Protein AF-A0A6B1F774-F1 (afdb_monomer_lite)

Foldseek 3Di:
DDDDPPDDLVNLLVVLVVLVVQLVVDDPVPSFKDQDDPPVVVVVVVVCVVVQQWPWDFDDDPNGTIIGTDGGDPNVVCSNPPDD

Structure (mmCIF, N/CA/C/O backbone):
data_AF-A0A6B1F774-F1
#
_entry.id   AF-A0A6B1F774-F1
#
loop_
_atom_site.group_PDB
_atom_site.id
_atom_site.type_symbol
_atom_site.label_atom_id
_atom_site.label_alt_id
_atom_site.label_comp_id
_atom_site.label_asym_id
_atom_site.label_entity_id
_atom_site.label_seq_id
_atom_site.pdbx_PDB_ins_code
_atom_site.Cartn_x
_atom_site.Cartn_y
_atom_site.Cartn_z
_atom_site.occupancy
_atom_site.B_iso_or_equiv
_atom_site.auth_seq_id
_atom_site.auth_comp_id
_atom_site.auth_asym_id
_atom_site.auth_atom_id
_atom_site.pdbx_PDB_model_num
ATOM 1 N N . MET A 1 1 ? -14.028 -8.023 8.758 1.00 46.47 1 MET A N 1
ATOM 2 C CA . MET A 1 1 ? -13.367 -9.250 9.255 1.00 46.47 1 MET A CA 1
ATOM 3 C C . MET A 1 1 ? -12.239 -9.533 8.273 1.00 46.47 1 MET A C 1
ATOM 5 O O . MET A 1 1 ? -12.536 -9.601 7.089 1.00 46.47 1 MET A O 1
ATOM 9 N N . PHE A 1 2 ? -10.978 -9.542 8.716 1.00 46.53 2 PHE A N 1
ATOM 10 C CA . PHE A 1 2 ? -9.817 -9.826 7.860 1.00 46.53 2 PHE A CA 1
ATOM 11 C C . PHE A 1 2 ? -9.604 -11.347 7.884 1.00 46.53 2 PHE A C 1
ATOM 13 O O . PHE A 1 2 ? -9.404 -11.904 8.961 1.00 46.53 2 PHE A O 1
ATOM 20 N N . SER A 1 3 ? -9.787 -12.027 6.751 1.00 42.97 3 SER A N 1
ATOM 21 C CA . SER A 1 3 ? -9.915 -13.498 6.686 1.00 42.97 3 SER A CA 1
ATOM 22 C C . SER A 1 3 ? -8.828 -14.172 5.846 1.00 42.97 3 SER A C 1
ATOM 24 O O . SER A 1 3 ? -8.948 -15.360 5.554 1.00 42.97 3 SER A O 1
ATOM 26 N N . ASP A 1 4 ? -7.790 -13.434 5.450 1.00 55.84 4 ASP A N 1
ATOM 27 C CA . ASP A 1 4 ? -6.756 -13.943 4.553 1.00 55.84 4 ASP A CA 1
ATOM 28 C C . ASP A 1 4 ? -5.595 -14.584 5.346 1.00 55.84 4 ASP A C 1
ATOM 30 O O . ASP A 1 4 ? -4.943 -13.891 6.129 1.00 55.84 4 ASP A O 1
ATOM 34 N N . PRO A 1 5 ? -5.319 -15.896 5.194 1.00 56.19 5 PRO A N 1
ATOM 35 C CA . PRO A 1 5 ? -4.314 -16.608 5.991 1.00 56.19 5 PRO A CA 1
ATOM 36 C C . PRO A 1 5 ? -2.861 -16.249 5.634 1.00 56.19 5 PRO A C 1
ATOM 38 O O . PRO A 1 5 ? -1.935 -16.717 6.295 1.00 56.19 5 PRO A O 1
ATOM 41 N N . PHE A 1 6 ? -2.647 -15.443 4.590 1.00 55.44 6 PHE A N 1
ATOM 42 C CA . PHE A 1 6 ? -1.322 -15.109 4.065 1.00 55.44 6 PHE A CA 1
ATOM 43 C C . PHE A 1 6 ? -0.776 -13.760 4.540 1.00 55.44 6 PHE A C 1
ATOM 45 O O . PHE A 1 6 ? 0.412 -13.493 4.347 1.00 55.44 6 PHE A O 1
ATOM 52 N N . ILE A 1 7 ? -1.599 -12.920 5.174 1.00 66.00 7 ILE A N 1
ATOM 53 C CA . ILE A 1 7 ? -1.195 -11.582 5.603 1.00 66.00 7 ILE A CA 1
ATOM 54 C C . ILE A 1 7 ? -1.651 -11.324 7.048 1.00 66.00 7 ILE A C 1
ATOM 56 O O . ILE A 1 7 ? -2.825 -11.436 7.389 1.00 66.00 7 ILE A O 1
ATOM 60 N N . ASP A 1 8 ? -0.698 -11.006 7.922 1.00 74.31 8 ASP A N 1
ATOM 61 C CA . ASP A 1 8 ? -0.972 -10.711 9.332 1.00 74.31 8 ASP A CA 1
ATOM 62 C C . ASP A 1 8 ? -1.320 -9.221 9.514 1.00 74.31 8 ASP A C 1
ATOM 64 O O . ASP A 1 8 ? -0.724 -8.353 8.864 1.00 74.31 8 ASP A O 1
ATOM 68 N N . GLU A 1 9 ? -2.257 -8.896 10.413 1.00 76.19 9 GLU A N 1
ATOM 69 C CA . GLU A 1 9 ? -2.668 -7.508 10.693 1.00 76.19 9 GLU A CA 1
ATOM 70 C C . GLU A 1 9 ? -1.472 -6.636 11.124 1.00 76.19 9 GLU A C 1
ATOM 72 O O . GLU A 1 9 ? -1.387 -5.467 10.738 1.00 76.19 9 GLU A O 1
ATOM 77 N N . GLN A 1 10 ? -0.495 -7.199 11.851 1.00 80.12 10 GLN A N 1
ATOM 78 C CA . GLN A 1 10 ? 0.722 -6.471 12.228 1.00 80.12 10 GLN A CA 1
ATOM 79 C C . GLN A 1 10 ? 1.572 -6.103 11.012 1.00 80.12 10 GLN A C 1
ATOM 81 O O . GLN A 1 10 ? 2.143 -5.010 10.964 1.00 80.12 10 GLN A O 1
ATOM 86 N N . PHE A 1 11 ? 1.651 -6.994 10.020 1.00 82.44 11 PHE A N 1
ATOM 87 C CA . PHE A 1 11 ? 2.373 -6.727 8.780 1.00 82.44 11 PHE A CA 1
ATOM 88 C C . PHE A 1 11 ? 1.680 -5.629 7.972 1.00 82.44 11 PHE A C 1
ATOM 90 O O . PHE A 1 11 ? 2.344 -4.680 7.560 1.00 82.44 11 PHE A O 1
ATOM 97 N N . ILE A 1 12 ? 0.353 -5.706 7.816 1.00 81.69 12 ILE A N 1
ATOM 98 C CA . ILE A 1 12 ? -0.437 -4.662 7.146 1.00 81.69 12 ILE A CA 1
ATOM 99 C C . ILE A 1 12 ? -0.232 -3.321 7.834 1.00 81.69 12 ILE A C 1
ATOM 101 O O . ILE A 1 12 ? 0.037 -2.324 7.172 1.00 81.69 12 ILE A O 1
ATOM 105 N N . ARG A 1 13 ? -0.310 -3.283 9.165 1.00 82.81 13 ARG A N 1
ATOM 106 C CA . ARG A 1 13 ? -0.124 -2.048 9.925 1.00 82.81 13 ARG A CA 1
ATOM 107 C C . ARG A 1 13 ? 1.275 -1.471 9.749 1.00 82.81 13 ARG A C 1
ATOM 109 O O . ARG A 1 13 ? 1.410 -0.261 9.583 1.00 82.81 13 ARG A O 1
ATOM 116 N N . LYS A 1 14 ? 2.310 -2.315 9.787 1.00 84.69 14 LYS A N 1
ATOM 117 C CA . LYS A 1 14 ? 3.686 -1.884 9.526 1.00 84.69 14 LYS A CA 1
ATOM 118 C C . LYS A 1 14 ? 3.808 -1.305 8.119 1.00 84.69 14 LYS A C 1
ATOM 120 O O . LYS A 1 14 ? 4.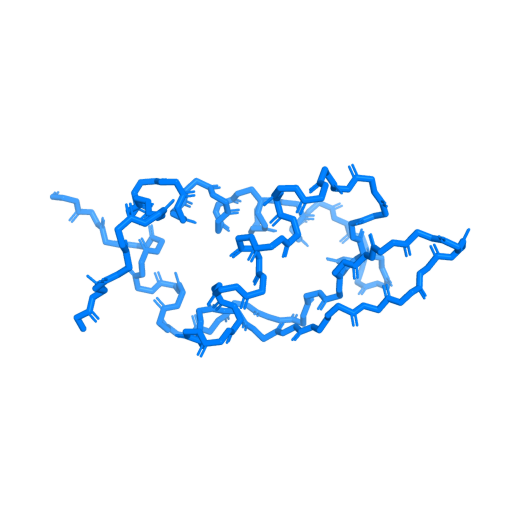337 -0.213 7.970 1.00 84.69 14 LYS A O 1
ATOM 125 N N . LEU A 1 15 ? 3.255 -1.994 7.122 1.00 83.94 15 LEU A N 1
ATOM 126 C CA . LEU A 1 15 ? 3.259 -1.536 5.740 1.00 83.94 15 LEU A CA 1
ATOM 127 C C . LEU A 1 15 ? 2.558 -0.181 5.627 1.00 83.94 15 LEU A C 1
ATOM 129 O O . LEU A 1 15 ? 3.192 0.764 5.183 1.00 83.94 15 LEU A O 1
ATOM 133 N N . LEU A 1 16 ? 1.323 -0.054 6.132 1.00 84.38 16 LEU A N 1
ATOM 134 C CA . LEU A 1 16 ? 0.559 1.200 6.221 1.00 84.38 16 LEU A CA 1
ATOM 135 C C . LEU A 1 16 ? 1.359 2.332 6.883 1.00 84.38 16 LEU A C 1
ATOM 137 O O . LEU A 1 16 ? 1.284 3.476 6.433 1.00 84.38 16 LEU A O 1
ATOM 141 N N . ARG A 1 17 ? 2.133 2.030 7.934 1.00 85.88 17 ARG A N 1
ATOM 142 C CA . ARG A 1 17 ? 2.983 3.013 8.617 1.00 85.88 17 ARG A CA 1
ATOM 143 C C . ARG A 1 17 ? 4.127 3.465 7.719 1.00 85.88 17 ARG A C 1
ATOM 145 O O . ARG A 1 17 ? 4.287 4.668 7.551 1.00 85.88 17 ARG A O 1
ATOM 152 N N . ASP A 1 18 ? 4.828 2.531 7.082 1.00 82.38 18 ASP A N 1
ATOM 153 C CA . ASP A 1 18 ? 5.896 2.835 6.125 1.00 82.38 18 ASP A CA 1
ATOM 154 C C . ASP A 1 18 ? 5.357 3.685 4.952 1.00 82.38 18 ASP A C 1
ATOM 156 O O . ASP A 1 18 ? 6.021 4.624 4.504 1.00 82.38 18 ASP A O 1
ATOM 160 N N . ILE A 1 19 ? 4.125 3.414 4.487 1.00 79.56 19 ILE A N 1
ATOM 161 C CA . ILE A 1 19 ? 3.425 4.233 3.478 1.00 79.56 19 ILE A CA 1
ATOM 162 C C . ILE A 1 19 ? 3.229 5.656 3.995 1.00 79.56 19 ILE A C 1
ATOM 164 O O . ILE A 1 19 ? 3.561 6.626 3.312 1.00 79.56 19 ILE A O 1
ATOM 168 N N . ASN A 1 20 ? 2.675 5.783 5.200 1.00 79.88 20 ASN A N 1
ATOM 169 C CA . ASN A 1 20 ? 2.317 7.065 5.788 1.00 79.88 20 ASN A CA 1
ATOM 170 C C . ASN A 1 20 ? 3.554 7.926 6.091 1.00 79.88 20 ASN A C 1
ATOM 172 O O . ASN A 1 20 ? 3.550 9.127 5.828 1.00 79.88 20 ASN A O 1
ATOM 176 N N . GLU A 1 21 ? 4.631 7.319 6.592 1.00 79.38 21 GLU A N 1
ATOM 177 C CA . GLU A 1 21 ? 5.904 7.996 6.858 1.00 79.38 21 GLU A CA 1
ATOM 178 C C . GLU A 1 21 ? 6.549 8.494 5.560 1.00 79.38 21 GLU A C 1
ATOM 180 O O . GLU A 1 21 ? 6.866 9.678 5.446 1.00 79.38 21 GLU A O 1
ATOM 185 N N . ARG A 1 22 ? 6.646 7.643 4.530 1.00 70.81 22 ARG A N 1
ATOM 186 C CA . ARG A 1 22 ? 7.225 8.032 3.232 1.00 70.81 22 ARG A CA 1
ATOM 187 C C . ARG A 1 22 ? 6.383 9.066 2.482 1.00 70.81 22 ARG A C 1
ATOM 189 O O . ARG A 1 22 ? 6.935 9.920 1.790 1.00 70.81 22 ARG A O 1
ATOM 196 N N . ARG A 1 23 ? 5.053 9.044 2.637 1.00 67.38 23 ARG A N 1
ATOM 197 C CA . ARG A 1 23 ? 4.156 10.061 2.056 1.00 67.38 23 ARG A CA 1
ATOM 198 C C . ARG A 1 23 ? 4.421 11.456 2.628 1.00 67.38 23 ARG A C 1
ATOM 200 O O . ARG A 1 23 ? 4.234 12.442 1.916 1.00 67.38 23 ARG A O 1
ATOM 207 N N . ASN A 1 24 ? 4.817 11.542 3.899 1.00 64.06 24 ASN A N 1
ATOM 208 C CA . ASN A 1 24 ? 5.134 12.811 4.553 1.00 64.06 24 ASN A CA 1
ATOM 209 C C . ASN A 1 24 ? 6.512 13.361 4.154 1.00 64.06 24 ASN A C 1
ATOM 211 O O . ASN A 1 24 ? 6.701 14.573 4.212 1.00 64.06 24 ASN A O 1
ATOM 215 N N . ASP A 1 25 ? 7.429 12.498 3.711 1.00 59.94 25 ASP A N 1
ATOM 216 C CA . ASP A 1 25 ? 8.809 12.868 3.371 1.00 59.94 25 ASP A CA 1
ATOM 217 C C . ASP A 1 25 ? 8.978 13.366 1.919 1.00 59.94 25 ASP A C 1
ATOM 219 O O . ASP A 1 25 ? 9.835 14.198 1.629 1.00 59.94 25 ASP A O 1
ATOM 223 N N . LEU A 1 26 ? 8.122 12.925 0.988 1.00 53.38 26 LEU A N 1
ATOM 224 C CA . LEU A 1 26 ? 8.263 13.258 -0.437 1.00 53.38 26 LEU A CA 1
ATOM 225 C C . LEU A 1 26 ? 7.502 14.540 -0.854 1.00 53.38 26 LEU A C 1
ATOM 227 O O . LEU A 1 26 ? 6.422 14.834 -0.324 1.00 53.38 26 LEU A O 1
ATOM 231 N N . PRO A 1 27 ? 7.992 15.313 -1.845 1.00 52.84 27 PRO A N 1
ATOM 232 C CA . PRO A 1 27 ? 7.227 16.392 -2.476 1.00 52.84 27 PRO A CA 1
ATOM 233 C C . PRO A 1 27 ? 5.982 15.833 -3.188 1.00 52.84 27 PRO A C 1
ATOM 235 O O . PRO A 1 27 ? 6.002 14.720 -3.705 1.00 52.84 27 PRO A O 1
ATOM 238 N N . LEU A 1 28 ? 4.880 16.599 -3.208 1.00 51.41 28 LEU A N 1
ATOM 239 C CA . LEU A 1 28 ? 3.528 16.177 -3.644 1.00 51.41 28 LEU A CA 1
ATOM 240 C C . LEU A 1 28 ? 3.465 15.403 -4.976 1.00 51.41 28 LEU A C 1
ATOM 242 O O . LEU A 1 28 ? 2.543 14.615 -5.175 1.00 51.41 28 LEU A O 1
ATOM 246 N N . HIS A 1 29 ? 4.431 15.629 -5.862 1.00 53.19 29 HIS A N 1
ATOM 247 C CA . HIS A 1 29 ? 4.514 15.067 -7.209 1.00 53.19 29 HIS A CA 1
ATOM 248 C C . HIS A 1 29 ? 5.166 13.668 -7.253 1.00 53.19 29 HIS A C 1
ATOM 250 O O . HIS A 1 29 ? 4.882 12.914 -8.176 1.00 53.19 29 HIS A O 1
ATOM 256 N N . ASP A 1 30 ? 5.960 13.303 -6.236 1.00 54.44 30 ASP A N 1
ATOM 257 C CA . ASP A 1 30 ? 6.721 12.040 -6.155 1.00 54.44 30 ASP A CA 1
ATOM 258 C C . ASP A 1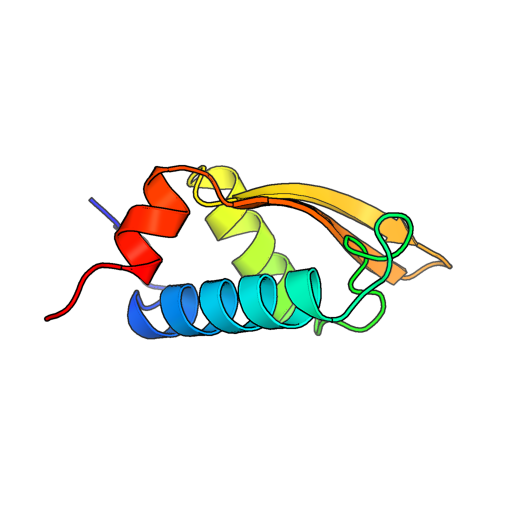 30 ? 6.169 11.055 -5.112 1.00 54.44 30 ASP A C 1
ATOM 260 O O . ASP A 1 30 ? 6.621 9.917 -5.015 1.00 54.44 30 ASP A O 1
ATOM 264 N N . ARG A 1 31 ? 5.157 11.463 -4.334 1.00 56.62 31 ARG A N 1
ATOM 265 C CA . ARG A 1 31 ? 4.645 10.744 -3.145 1.00 56.62 31 ARG A CA 1
ATOM 266 C C . ARG A 1 31 ? 4.135 9.321 -3.363 1.00 56.62 31 ARG A C 1
ATOM 268 O O . ARG A 1 31 ? 3.756 8.681 -2.386 1.00 56.62 31 ARG A O 1
ATOM 275 N N . LYS A 1 32 ? 4.035 8.851 -4.602 1.00 59.91 32 LYS A N 1
ATOM 276 C CA . LYS A 1 32 ? 3.124 7.753 -4.926 1.00 59.91 32 LYS A CA 1
ATOM 277 C C . LYS A 1 32 ? 3.798 6.510 -5.472 1.00 59.91 32 LYS A C 1
ATOM 279 O O . LYS A 1 32 ? 3.162 5.473 -5.425 1.00 59.91 32 LYS A O 1
ATOM 284 N N . ILE A 1 33 ? 5.036 6.588 -5.954 1.00 59.03 33 ILE A N 1
ATOM 285 C CA . ILE A 1 33 ? 5.651 5.537 -6.774 1.00 59.03 33 ILE A CA 1
ATOM 286 C C . ILE A 1 33 ? 6.678 4.770 -5.928 1.00 59.03 33 ILE A C 1
ATOM 288 O O . ILE A 1 33 ? 7.657 5.359 -5.475 1.00 59.03 33 ILE A O 1
ATOM 292 N N . TRP A 1 34 ? 6.476 3.461 -5.720 1.00 69.94 34 TRP A N 1
ATOM 293 C CA . TRP A 1 34 ? 7.529 2.562 -5.207 1.00 69.94 34 TRP A CA 1
ATOM 294 C C . TRP A 1 34 ? 8.154 1.734 -6.324 1.00 69.94 34 TRP A C 1
ATOM 296 O O . TRP A 1 34 ? 7.683 0.622 -6.578 1.00 69.94 34 TRP A O 1
ATOM 306 N N . PRO A 1 35 ? 9.192 2.271 -6.988 1.00 57.75 35 PRO A N 1
ATOM 307 C CA . PRO A 1 35 ? 9.798 1.615 -8.139 1.00 57.75 35 PRO A CA 1
ATOM 308 C C . PRO A 1 35 ? 10.457 0.274 -7.786 1.00 57.75 35 PRO A C 1
ATOM 310 O O . PRO A 1 35 ? 10.351 -0.656 -8.568 1.00 57.75 35 PRO A O 1
ATOM 313 N N . ASP A 1 36 ? 11.019 0.135 -6.579 1.00 64.44 36 ASP A N 1
ATOM 314 C CA . ASP A 1 36 ? 11.831 -1.028 -6.179 1.00 64.44 36 ASP A CA 1
ATOM 315 C C . ASP A 1 36 ? 11.185 -1.909 -5.091 1.00 64.44 36 ASP A C 1
ATOM 317 O O . ASP A 1 36 ? 11.876 -2.538 -4.282 1.00 64.44 36 ASP A O 1
ATOM 321 N N . ALA A 1 37 ? 9.854 -1.922 -4.978 1.00 68.31 37 ALA A N 1
ATOM 322 C CA . ALA A 1 37 ? 9.212 -2.824 -4.023 1.00 68.31 37 ALA A CA 1
ATOM 323 C C . ALA A 1 37 ? 9.394 -4.284 -4.492 1.00 68.31 37 ALA A C 1
ATOM 325 O O . ALA A 1 37 ? 9.039 -4.595 -5.627 1.00 68.31 37 ALA A O 1
ATOM 326 N N . PRO A 1 38 ? 9.895 -5.203 -3.640 1.00 76.50 38 PRO A N 1
ATOM 327 C CA . PRO A 1 38 ? 9.952 -6.624 -3.970 1.00 76.50 38 PRO A CA 1
ATOM 328 C C . PRO A 1 38 ? 8.583 -7.130 -4.436 1.00 76.50 38 PRO A C 1
ATOM 330 O O . PRO A 1 38 ? 7.579 -6.753 -3.831 1.00 76.50 38 PRO A O 1
ATOM 333 N N . ASP A 1 39 ? 8.535 -8.039 -5.416 1.00 76.06 39 ASP A N 1
ATOM 334 C CA . ASP A 1 39 ? 7.275 -8.601 -5.946 1.00 76.06 39 ASP A CA 1
ATOM 335 C C . ASP A 1 39 ? 6.337 -9.084 -4.838 1.00 76.06 39 ASP A C 1
ATOM 337 O O . ASP A 1 39 ? 5.143 -8.798 -4.837 1.00 76.06 39 ASP A O 1
ATOM 341 N N . LYS A 1 40 ? 6.912 -9.718 -3.810 1.00 78.25 40 LYS A N 1
ATOM 342 C CA . LYS A 1 40 ? 6.169 -10.139 -2.625 1.00 78.25 40 LYS A CA 1
ATOM 343 C C . LYS A 1 40 ? 5.448 -8.962 -1.964 1.00 78.25 40 LYS A C 1
ATOM 345 O O . LYS A 1 40 ? 4.295 -9.105 -1.594 1.00 78.25 40 LYS A O 1
ATOM 350 N N . ILE A 1 41 ? 6.089 -7.806 -1.792 1.00 79.75 41 ILE A N 1
ATOM 351 C CA . ILE A 1 41 ? 5.450 -6.612 -1.216 1.00 79.75 41 ILE A CA 1
ATOM 352 C C . ILE A 1 41 ? 4.364 -6.076 -2.154 1.00 79.75 41 ILE A C 1
ATOM 354 O O . ILE A 1 41 ? 3.299 -5.720 -1.665 1.00 79.75 41 ILE A O 1
ATOM 358 N N . LEU A 1 42 ? 4.587 -6.070 -3.471 1.00 81.38 42 LEU A N 1
ATOM 359 C CA . LEU A 1 42 ? 3.585 -5.634 -4.454 1.00 81.38 42 LEU A CA 1
ATOM 360 C C . LEU A 1 42 ? 2.306 -6.476 -4.404 1.00 81.38 42 LEU A C 1
ATOM 362 O O . LEU A 1 42 ? 1.212 -5.920 -4.480 1.00 81.38 42 LEU A O 1
ATOM 366 N N . ASP A 1 43 ? 2.426 -7.787 -4.212 1.00 82.94 43 ASP A N 1
ATOM 367 C CA . ASP A 1 43 ? 1.262 -8.665 -4.086 1.00 82.94 43 ASP A CA 1
ATOM 368 C C . ASP A 1 43 ? 0.496 -8.398 -2.774 1.00 82.94 43 ASP A C 1
ATOM 370 O O . ASP A 1 43 ? -0.730 -8.305 -2.781 1.00 82.94 43 ASP A O 1
ATOM 374 N N . HIS A 1 44 ? 1.190 -8.154 -1.654 1.00 82.94 44 HIS A N 1
ATOM 375 C CA . HIS A 1 44 ? 0.529 -7.724 -0.410 1.00 82.94 44 HIS A CA 1
ATOM 376 C C . HIS A 1 44 ? -0.111 -6.336 -0.535 1.00 82.94 44 HIS A C 1
ATOM 378 O O . HIS A 1 44 ? -1.161 -6.079 0.050 1.00 82.94 44 HIS A O 1
ATOM 384 N N . LEU A 1 45 ? 0.520 -5.436 -1.289 1.00 83.50 45 LEU A N 1
ATOM 385 C CA . LEU A 1 45 ? -0.011 -4.111 -1.566 1.00 83.50 45 LEU A CA 1
ATOM 386 C C . LEU A 1 45 ? -1.303 -4.185 -2.389 1.00 83.50 45 LEU A C 1
ATOM 388 O O . LEU A 1 45 ? -2.244 -3.448 -2.107 1.00 83.50 45 LEU A O 1
ATOM 392 N N . GLN A 1 46 ? -1.375 -5.106 -3.352 1.00 83.69 46 GLN A N 1
ATOM 393 C CA . GLN A 1 46 ? -2.601 -5.375 -4.098 1.00 83.69 46 GLN A CA 1
ATOM 394 C C . GLN A 1 46 ? -3.715 -5.873 -3.170 1.00 83.69 46 GLN A C 1
ATOM 396 O O . GLN A 1 46 ? -4.820 -5.347 -3.224 1.00 83.69 46 GLN A O 1
ATOM 401 N N . ILE A 1 47 ? -3.407 -6.790 -2.247 1.00 84.44 47 ILE A N 1
ATOM 402 C CA . ILE A 1 47 ? -4.372 -7.279 -1.250 1.00 84.44 47 ILE A CA 1
ATOM 403 C C . ILE A 1 47 ? -4.936 -6.112 -0.426 1.00 84.44 47 ILE A C 1
ATOM 405 O O . ILE A 1 47 ? -6.148 -5.985 -0.276 1.00 84.44 47 ILE A O 1
ATOM 409 N N . ILE A 1 48 ? -4.097 -5.206 0.085 1.00 85.19 48 ILE A N 1
ATOM 410 C CA . ILE A 1 48 ? -4.602 -4.077 0.885 1.00 85.19 48 ILE A CA 1
ATOM 411 C C . ILE A 1 48 ? -5.353 -3.018 0.052 1.00 85.19 48 ILE A C 1
ATOM 413 O O . ILE A 1 48 ? -6.202 -2.323 0.616 1.00 85.19 48 ILE A O 1
ATOM 417 N N . ILE A 1 49 ? -5.090 -2.906 -1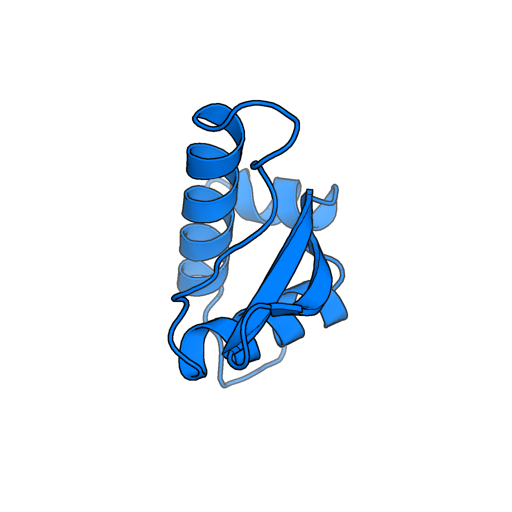.259 1.00 86.75 49 ILE A N 1
ATOM 418 C CA . ILE A 1 49 ? -5.928 -2.132 -2.196 1.00 86.75 49 ILE A CA 1
ATOM 419 C C . ILE A 1 49 ? -7.297 -2.801 -2.343 1.00 86.75 49 ILE A C 1
ATOM 421 O O . ILE A 1 49 ? -8.320 -2.136 -2.197 1.00 86.75 49 ILE A O 1
ATOM 425 N N . ASP A 1 50 ? -7.326 -4.113 -2.581 1.00 86.12 50 ASP A N 1
ATOM 426 C CA . ASP A 1 50 ? -8.561 -4.884 -2.770 1.00 86.12 50 ASP A CA 1
ATOM 427 C C . ASP A 1 50 ? -9.434 -4.865 -1.502 1.00 86.12 50 ASP A C 1
ATOM 429 O O . ASP A 1 50 ? -10.663 -4.816 -1.570 1.00 86.12 50 ASP A O 1
ATOM 433 N N . HIS A 1 51 ? -8.797 -4.812 -0.328 1.00 84.25 51 HIS A N 1
ATOM 434 C CA . HIS A 1 51 ? -9.446 -4.605 0.969 1.00 84.25 51 HIS A CA 1
ATOM 435 C C . HIS A 1 51 ? -9.795 -3.143 1.278 1.00 84.25 51 HIS A C 1
ATOM 437 O O . HIS A 1 51 ? -10.270 -2.852 2.375 1.00 84.25 51 HIS A O 1
ATOM 443 N N . ASN A 1 52 ? -9.587 -2.225 0.334 1.00 87.31 52 ASN A N 1
ATOM 444 C CA . ASN A 1 52 ? -9.916 -0.810 0.456 1.00 87.31 52 ASN A CA 1
ATOM 445 C C . ASN A 1 52 ? -9.252 -0.129 1.668 1.00 87.31 52 ASN A C 1
ATOM 447 O O . ASN A 1 52 ? -9.837 0.777 2.260 1.00 87.31 52 ASN A O 1
ATOM 451 N N . LEU A 1 53 ? -8.044 -0.558 2.060 1.00 87.25 53 LEU A N 1
ATOM 452 C CA . LEU A 1 53 ? -7.238 0.095 3.106 1.00 87.25 53 LEU A CA 1
ATOM 453 C C . LEU A 1 53 ? -6.418 1.259 2.539 1.00 87.25 53 LEU A C 1
ATOM 455 O O . LEU A 1 53 ? -6.153 2.247 3.225 1.00 87.25 53 LEU A O 1
ATOM 459 N N . ILE A 1 54 ? -6.028 1.147 1.272 1.00 86.75 54 ILE A N 1
ATOM 460 C CA . 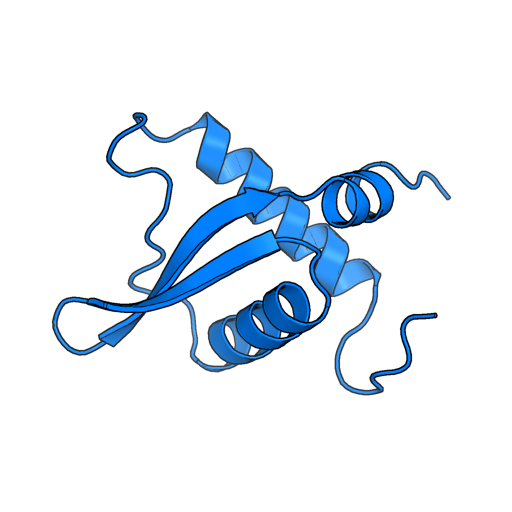ILE A 1 54 ? -5.377 2.207 0.510 1.00 86.75 54 ILE A CA 1
ATOM 461 C C . ILE A 1 54 ? -6.061 2.357 -0.843 1.00 86.75 54 ILE A C 1
ATOM 463 O O . ILE A 1 54 ? -6.499 1.382 -1.445 1.00 86.75 54 ILE A O 1
ATOM 467 N N . GLU A 1 55 ? -6.120 3.585 -1.334 1.00 87.12 55 GLU A N 1
ATOM 468 C CA . GLU A 1 55 ? -6.451 3.866 -2.723 1.00 87.12 55 GLU A CA 1
ATOM 469 C C . GLU A 1 55 ? -5.152 3.963 -3.508 1.00 87.12 55 GLU A C 1
ATOM 471 O O . GLU A 1 55 ? -4.289 4.794 -3.218 1.00 87.12 55 GLU A O 1
ATOM 476 N N . GLY A 1 56 ? -5.008 3.097 -4.499 1.00 85.31 56 GLY A N 1
ATOM 477 C CA . GLY A 1 56 ? -3.834 3.031 -5.344 1.00 85.31 56 GLY A CA 1
ATOM 478 C C . GLY A 1 56 ? -4.009 2.015 -6.460 1.00 85.31 56 GLY A C 1
ATOM 479 O O . GLY A 1 56 ? -5.023 1.325 -6.534 1.00 85.31 56 GLY A O 1
ATOM 480 N N . ALA A 1 57 ? -3.022 1.934 -7.342 1.00 83.12 57 ALA A N 1
ATOM 481 C CA . ALA A 1 57 ? -3.012 0.981 -8.441 1.00 83.12 57 ALA A CA 1
ATOM 482 C C . ALA A 1 57 ? -1.588 0.520 -8.745 1.00 83.12 57 ALA A C 1
ATOM 484 O O . ALA A 1 57 ? -0.647 1.316 -8.695 1.00 83.12 57 ALA A O 1
ATOM 485 N N . LEU A 1 58 ? -1.436 -0.752 -9.112 1.00 81.62 58 LEU A N 1
ATOM 486 C CA . LEU A 1 58 ? -0.207 -1.232 -9.730 1.00 81.62 58 LEU A CA 1
ATOM 487 C C . LEU A 1 58 ? -0.087 -0.643 -11.141 1.00 81.62 58 LEU A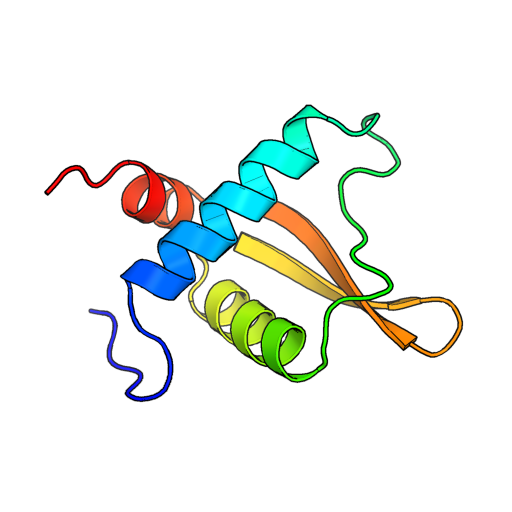 C 1
ATOM 489 O O . LEU A 1 58 ? -0.975 -0.805 -11.977 1.00 81.62 58 LEU A O 1
ATOM 493 N N . ILE A 1 59 ? 1.022 0.037 -11.401 1.00 80.88 59 ILE A N 1
ATOM 494 C CA . ILE A 1 59 ? 1.377 0.628 -12.684 1.00 80.88 59 ILE A CA 1
ATOM 495 C C . ILE A 1 59 ? 2.738 0.095 -13.150 1.00 80.88 59 ILE A C 1
ATOM 497 O O . ILE A 1 59 ? 3.636 -0.121 -12.335 1.00 80.88 59 ILE A O 1
ATOM 501 N N . PRO A 1 60 ? 2.933 -0.110 -14.459 1.00 78.25 60 PRO A N 1
ATOM 502 C CA . PRO A 1 60 ? 4.263 -0.344 -14.996 1.00 78.25 60 PRO A CA 1
ATOM 503 C C . PRO A 1 60 ? 5.059 0.970 -14.974 1.00 78.25 60 PRO A C 1
ATOM 505 O O . PRO A 1 60 ? 4.631 1.969 -15.556 1.00 78.25 60 PRO A O 1
ATOM 508 N N . PHE A 1 61 ? 6.230 0.978 -14.340 1.00 78.25 61 PHE A N 1
ATOM 509 C CA . PHE A 1 61 ? 7.144 2.120 -14.336 1.00 78.25 61 PHE A CA 1
ATOM 510 C C . PHE A 1 61 ? 8.545 1.654 -14.733 1.00 78.25 61 PHE A C 1
ATOM 512 O O . PHE A 1 61 ? 9.108 0.762 -14.116 1.00 78.25 61 PHE A O 1
ATOM 519 N N . ARG A 1 62 ? 9.105 2.231 -15.806 1.00 77.69 62 ARG A N 1
ATOM 520 C CA . ARG A 1 62 ? 10.454 1.904 -16.326 1.00 77.69 62 ARG A CA 1
ATOM 521 C C . ARG A 1 62 ? 10.726 0.409 -16.593 1.00 77.69 62 ARG A C 1
ATOM 523 O O . ARG A 1 62 ? 11.877 -0.002 -16.638 1.00 77.69 62 ARG A O 1
ATOM 530 N N . GLY A 1 63 ? 9.680 -0.375 -16.860 1.00 76.12 63 GLY A N 1
ATOM 531 C CA . GLY A 1 63 ? 9.792 -1.816 -17.116 1.00 76.12 63 GLY A CA 1
ATOM 532 C C . GLY A 1 63 ? 9.632 -2.691 -15.871 1.00 76.12 63 GLY A C 1
ATOM 533 O O . GLY A 1 63 ? 9.656 -3.910 -16.000 1.00 76.12 63 GLY A O 1
ATOM 534 N N . GLU A 1 64 ? 9.401 -2.089 -14.704 1.00 78.00 64 GLU A N 1
ATOM 535 C CA . GLU A 1 64 ? 9.171 -2.780 -13.435 1.00 78.00 64 GLU A CA 1
ATOM 536 C C . GLU A 1 64 ? 7.723 -2.586 -12.962 1.00 78.00 64 GLU A C 1
ATOM 538 O O . GLU A 1 64 ? 7.036 -1.629 -13.345 1.00 78.00 64 GLU A O 1
ATOM 543 N N . ARG A 1 65 ? 7.225 -3.534 -12.155 1.00 77.06 65 ARG A N 1
ATOM 544 C CA . ARG A 1 65 ? 5.925 -3.389 -11.489 1.00 77.06 65 ARG A CA 1
ATOM 545 C C . ARG A 1 65 ? 6.102 -2.411 -10.338 1.00 77.06 65 ARG A C 1
ATOM 547 O O . ARG A 1 65 ? 6.952 -2.592 -9.478 1.00 77.06 65 ARG A O 1
ATOM 554 N N . THR A 1 66 ? 5.269 -1.389 -10.297 1.00 78.38 66 THR A N 1
ATOM 555 C CA . THR A 1 66 ? 5.312 -0.365 -9.259 1.00 78.38 66 THR A CA 1
ATOM 556 C C . THR A 1 66 ? 3.909 -0.121 -8.748 1.00 78.38 66 THR A C 1
ATOM 558 O O . THR A 1 66 ? 2.948 -0.269 -9.490 1.00 78.38 66 THR A O 1
ATOM 561 N N . ILE A 1 67 ? 3.753 0.262 -7.486 1.00 77.69 67 ILE A N 1
ATOM 562 C CA . ILE A 1 67 ? 2.473 0.768 -6.993 1.00 77.69 67 ILE A CA 1
ATOM 563 C C . ILE A 1 67 ? 2.450 2.295 -7.035 1.00 77.69 67 ILE A C 1
ATOM 565 O O . ILE A 1 67 ? 3.448 2.937 -6.712 1.00 77.69 67 ILE A O 1
ATOM 569 N N . CYS A 1 68 ? 1.306 2.852 -7.425 1.00 80.12 68 CYS A N 1
ATOM 570 C CA . CYS A 1 68 ? 0.940 4.247 -7.251 1.00 80.12 68 CYS A CA 1
ATOM 571 C C . CYS A 1 68 ? -0.085 4.350 -6.117 1.00 80.12 68 CYS A C 1
ATOM 573 O O . CYS A 1 68 ? -1.188 3.834 -6.272 1.00 80.12 68 CYS A O 1
ATOM 575 N N . ILE A 1 69 ? 0.248 4.992 -4.996 1.00 81.75 69 ILE A N 1
ATOM 576 C CA . ILE A 1 69 ? -0.679 5.159 -3.862 1.00 81.75 69 ILE A CA 1
ATOM 577 C C . ILE A 1 69 ? -1.203 6.586 -3.826 1.00 81.75 69 ILE A C 1
ATOM 579 O O . ILE A 1 69 ? -0.441 7.530 -3.643 1.00 81.75 69 ILE A O 1
ATOM 583 N N . ASP A 1 70 ? -2.513 6.753 -3.974 1.00 78.88 70 ASP A N 1
ATOM 584 C CA . ASP A 1 70 ? -3.173 8.049 -3.900 1.00 78.88 70 ASP A CA 1
ATOM 585 C C . ASP A 1 70 ? -3.352 8.506 -2.450 1.00 78.88 70 ASP A C 1
ATOM 587 O O . ASP A 1 70 ? -2.809 9.536 -2.035 1.00 78.88 70 ASP A O 1
ATOM 591 N N . LYS A 1 71 ? -4.071 7.704 -1.658 1.00 82.19 71 LYS A N 1
ATOM 592 C CA . LYS A 1 71 ? -4.357 7.992 -0.251 1.00 82.19 71 LYS A CA 1
ATOM 593 C C . LYS A 1 71 ? -4.530 6.718 0.573 1.00 82.19 71 LYS A C 1
ATOM 595 O O . LYS A 1 71 ? -4.792 5.646 0.042 1.00 82.19 71 LYS A O 1
ATOM 600 N N . ILE A 1 72 ? -4.408 6.856 1.889 1.00 84.81 72 ILE A N 1
ATOM 601 C CA . ILE A 1 72 ? -4.861 5.838 2.842 1.00 84.81 72 ILE A CA 1
ATOM 602 C C . ILE A 1 72 ? -6.344 6.112 3.097 1.00 84.81 72 ILE A C 1
ATOM 604 O O . ILE A 1 72 ? -6.733 7.274 3.236 1.00 84.81 72 ILE A O 1
ATOM 608 N N . THR A 1 73 ? -7.177 5.076 3.076 1.00 88.19 73 THR A N 1
ATOM 609 C CA . THR A 1 73 ? -8.615 5.226 3.327 1.00 88.19 73 THR A CA 1
ATOM 610 C C . THR A 1 73 ? -8.887 5.314 4.825 1.00 88.19 73 THR A C 1
ATOM 612 O O . THR A 1 73 ? -8.042 4.955 5.642 1.00 88.19 73 THR A O 1
ATOM 615 N N . TRP A 1 74 ? -10.108 5.703 5.197 1.00 86.69 74 TRP A N 1
ATOM 616 C CA . TRP A 1 74 ? -10.535 5.702 6.598 1.00 86.69 74 TRP A CA 1
ATOM 617 C C . TRP A 1 74 ? -10.345 4.330 7.275 1.00 86.69 74 TRP A C 1
ATOM 619 O O . TRP A 1 74 ? -9.911 4.271 8.419 1.00 86.69 74 TRP A O 1
ATOM 629 N N . GLN A 1 75 ? -10.560 3.222 6.552 1.00 85.44 75 GLN A N 1
ATOM 630 C CA . GLN A 1 75 ? -10.325 1.870 7.079 1.00 85.44 75 GLN A CA 1
ATOM 631 C C . GLN A 1 75 ? -8.833 1.590 7.302 1.00 85.44 75 GLN A C 1
ATOM 633 O O . GLN A 1 75 ? -8.454 1.004 8.315 1.00 85.44 75 GLN A O 1
ATOM 638 N N . GLY A 1 76 ? -7.967 2.029 6.383 1.00 85.69 76 GLY A N 1
ATOM 639 C CA .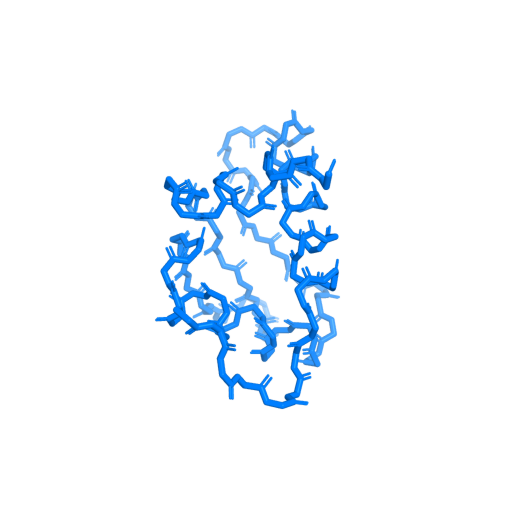 GLY A 1 76 ? -6.519 1.948 6.577 1.00 85.69 76 GLY A CA 1
ATOM 640 C C . GLY A 1 76 ? -6.051 2.788 7.767 1.00 85.69 76 GLY A C 1
ATOM 641 O O . GLY A 1 76 ? -5.212 2.341 8.547 1.00 85.69 76 GLY A O 1
ATOM 642 N N . GLU A 1 77 ? -6.634 3.972 7.958 1.00 85.81 77 GLU A N 1
ATOM 643 C CA . GLU A 1 77 ? -6.374 4.821 9.122 1.00 85.81 77 GLU A CA 1
ATOM 644 C C . GLU A 1 77 ? -6.871 4.190 10.429 1.00 85.81 77 GLU A C 1
ATOM 646 O O . GLU A 1 77 ? -6.176 4.268 11.438 1.00 85.81 77 GLU A O 1
ATOM 651 N N . GLU A 1 78 ? -8.020 3.512 10.440 1.00 86.44 78 GLU A N 1
ATOM 652 C CA . GLU A 1 78 ? -8.471 2.746 11.608 1.00 86.44 78 GLU A CA 1
ATOM 653 C C . GLU A 1 78 ? -7.506 1.606 11.955 1.00 86.44 78 GLU A C 1
ATOM 655 O O . GLU A 1 78 ? -7.180 1.414 13.126 1.00 86.44 78 GLU A O 1
ATOM 660 N N . VAL A 1 79 ? -7.000 0.873 10.956 1.00 82.88 79 VAL A N 1
ATOM 661 C CA . VAL A 1 79 ? -5.995 -0.187 11.165 1.00 82.88 79 VAL A CA 1
ATOM 662 C C . VAL A 1 79 ? -4.676 0.394 11.685 1.00 82.88 79 VAL A C 1
ATOM 664 O O . VAL A 1 79 ? -4.033 -0.211 12.546 1.00 82.88 79 VAL A O 1
ATOM 667 N N . LEU A 1 80 ? -4.284 1.577 11.206 1.00 81.75 80 LEU A N 1
ATOM 668 C CA . LEU A 1 80 ? -3.118 2.317 11.694 1.00 81.75 80 LEU A CA 1
ATOM 669 C C . LEU A 1 80 ? -3.275 2.786 13.144 1.00 81.75 80 LEU A C 1
ATOM 671 O O . LEU A 1 80 ? -2.333 2.662 13.929 1.00 81.75 80 LEU A O 1
ATOM 675 N N . ASN A 1 81 ? -4.450 3.318 13.484 1.00 81.12 81 ASN A N 1
ATOM 676 C CA . ASN A 1 81 ? -4.743 3.972 14.761 1.00 81.12 81 ASN A CA 1
ATOM 677 C C . ASN A 1 81 ? -5.324 3.032 15.824 1.00 81.12 81 ASN A C 1
ATOM 679 O O . ASN A 1 81 ? -5.520 3.454 16.964 1.00 81.12 81 ASN A O 1
ATOM 683 N N . ARG A 1 82 ? -5.606 1.769 15.486 1.00 76.12 82 ARG A N 1
ATOM 684 C CA . ARG A 1 82 ? -6.057 0.750 16.439 1.00 76.12 82 ARG A CA 1
ATOM 685 C C . ARG A 1 82 ? -4.964 0.462 17.473 1.00 76.12 82 ARG A C 1
ATOM 687 O O . ARG A 1 82 ? -4.171 -0.462 17.318 1.00 76.12 82 ARG A O 1
ATOM 694 N N . SER A 1 83 ? -4.904 1.238 18.545 1.00 55.12 83 SER A N 1
ATOM 695 C CA . SER A 1 83 ? -4.142 0.871 19.740 1.00 55.12 83 SER A CA 1
ATOM 696 C C . SER A 1 83 ? -4.763 -0.390 20.343 1.00 55.12 83 SER A C 1
ATOM 698 O O . SER A 1 83 ? -5.976 -0.426 20.551 1.00 55.12 83 SER A O 1
ATOM 700 N N . SER A 1 84 ? -3.949 -1.434 20.539 1.00 54.62 84 SER A N 1
ATOM 701 C CA . SER A 1 84 ? -4.321 -2.595 21.360 1.00 54.62 84 SER A CA 1
ATOM 702 C C . SER A 1 84 ? -4.757 -2.175 22.756 1.00 54.62 84 SER A C 1
ATOM 704 O O . SER A 1 84 ? -4.183 -1.188 23.271 1.00 54.62 84 SER A O 1
#

pLDDT: mean 74.77, std 12.16, range [42.97, 88.19]

Secondary structure (DSSP, 8-state):
----TT--HHHHHHHHHHHHHHHHHS-TTTTTEETT--HHHHHHHHHHHHTTSEEEEEEEETTEEEEEEEEE-HHHHHHHH---

Organism: NCBI:txid2604869

Sequence (84 aa):
MFSDPFIDEQFIRKLLRDINERRNDLPLHDRKIWPDAPDKILDHLQIIIDHNLIEGALIPFRGERTICIDKITWQGEEVLNRSS

Radius of gyration: 12.52 Å; chains: 1; bounding box: 25×33×38 Å